Protein AF-A0A2X1PXY4-F1 (afdb_monomer)

Solvent-accessible surface area (backbone atoms only — not comparable to full-atom values): 7824 Å² total; per-residue (Å²): 133,87,82,81,76,84,74,78,56,68,72,79,77,47,83,81,53,81,87,72,57,76,76,66,70,87,67,63,60,89,91,62,81,76,50,72,68,56,50,55,50,49,52,50,50,52,51,51,55,72,66,54,78,75,77,62,93,72,66,87,52,88,66,80,69,77,68,74,72,70,69,66,77,68,82,66,59,74,70,80,75,63,71,74,81,74,79,92,66,82,73,78,84,81,62,67,67,92,86,63,84,81,82,81,83,81,81,129

pLDDT: mean 70.05, std 10.89, range [50.41, 93.44]

Radius of gyration: 34.99 Å; Cα contacts (8 Å, |Δi|>4): 6; chains: 1; bounding box: 61×59×90 Å

Mean predicted aligned error: 21.81 Å

Structure (mmCIF, N/CA/C/O backbone):
data_AF-A0A2X1PXY4-F1
#
_entry.id   AF-A0A2X1PXY4-F1
#
loop_
_atom_site.group_PDB
_atom_site.id
_atom_site.type_symbol
_atom_site.label_atom_id
_atom_site.label_alt_id
_atom_site.label_comp_id
_atom_site.label_asym_id
_atom_site.label_entity_id
_atom_site.label_seq_id
_atom_site.pdbx_PDB_ins_code
_atom_site.Cartn_x
_atom_site.Cartn_y
_atom_site.Cartn_z
_atom_site.occupancy
_atom_site.B_iso_or_equiv
_atom_site.auth_seq_id
_atom_site.auth_comp_id
_atom_site.auth_asym_id
_atom_site.auth_atom_id
_atom_site.pdbx_PDB_model_num
ATOM 1 N N . MET A 1 1 ? -12.272 -46.393 -13.949 1.00 61.81 1 MET A N 1
ATOM 2 C CA . MET A 1 1 ? -11.983 -45.035 -13.428 1.00 61.81 1 MET A CA 1
ATOM 3 C C . MET A 1 1 ? -10.692 -44.524 -14.059 1.00 61.81 1 MET A C 1
ATOM 5 O O . MET A 1 1 ? -9.686 -45.219 -13.988 1.00 61.81 1 MET A O 1
ATOM 9 N N . ALA A 1 2 ? -10.713 -43.380 -14.748 1.00 71.12 2 ALA A N 1
ATOM 10 C CA . ALA A 1 2 ? -9.558 -42.898 -15.512 1.00 71.12 2 ALA A CA 1
ATOM 11 C C . ALA A 1 2 ? -8.421 -42.404 -14.595 1.00 71.12 2 ALA A C 1
ATOM 13 O O . ALA A 1 2 ? -8.622 -41.556 -13.725 1.00 71.12 2 ALA A O 1
ATOM 14 N N . ARG A 1 3 ? -7.208 -42.928 -14.806 1.00 75.25 3 ARG A N 1
ATOM 15 C CA . ARG A 1 3 ? -5.992 -42.551 -14.072 1.00 75.25 3 ARG A CA 1
ATOM 16 C C . ARG A 1 3 ? -5.574 -41.133 -14.485 1.00 75.25 3 ARG A C 1
ATOM 18 O O . ARG A 1 3 ? -5.078 -40.937 -15.594 1.00 75.25 3 ARG A O 1
ATOM 25 N N . LYS A 1 4 ? -5.762 -40.137 -13.609 1.00 74.25 4 LYS A N 1
ATOM 26 C CA . LYS A 1 4 ? -5.256 -38.770 -13.835 1.00 74.25 4 LYS A CA 1
ATOM 27 C C . LYS A 1 4 ? -3.732 -38.817 -13.999 1.00 74.25 4 LYS A C 1
ATOM 29 O O . LYS A 1 4 ? -3.017 -39.220 -13.082 1.00 74.25 4 LYS A O 1
ATOM 34 N N . LYS A 1 5 ? -3.227 -38.422 -15.172 1.00 76.56 5 LYS A N 1
ATOM 35 C CA . LYS A 1 5 ? -1.784 -38.323 -15.429 1.00 76.56 5 LYS A CA 1
ATOM 36 C C . LYS A 1 5 ? -1.215 -37.158 -14.616 1.00 76.56 5 LYS A C 1
ATOM 38 O O . LYS A 1 5 ? -1.733 -36.046 -14.680 1.00 76.56 5 LYS A O 1
ATOM 43 N N . LYS A 1 6 ? -0.152 -37.409 -13.848 1.00 76.31 6 LYS A N 1
ATOM 44 C CA . LYS A 1 6 ? 0.572 -36.367 -13.111 1.00 76.31 6 LYS A CA 1
ATOM 45 C C . LYS A 1 6 ? 1.319 -35.508 -14.131 1.00 76.31 6 LYS A C 1
ATOM 47 O O . LYS A 1 6 ? 2.294 -35.963 -14.721 1.00 76.31 6 LYS A O 1
ATOM 52 N N . THR A 1 7 ? 0.830 -34.303 -14.394 1.00 79.12 7 THR A N 1
ATOM 53 C CA . THR A 1 7 ? 1.504 -33.368 -15.299 1.00 79.12 7 THR A CA 1
ATOM 54 C C . THR A 1 7 ? 2.771 -32.850 -14.623 1.00 79.12 7 THR A C 1
ATOM 56 O O . THR A 1 7 ? 2.734 -32.465 -13.450 1.00 79.12 7 THR A O 1
ATOM 59 N N . ARG A 1 8 ? 3.902 -32.869 -15.339 1.00 78.19 8 ARG A N 1
ATOM 60 C CA . ARG A 1 8 ? 5.166 -32.298 -14.843 1.00 78.19 8 ARG A CA 1
ATOM 61 C C . ARG A 1 8 ? 4.968 -30.802 -14.601 1.00 78.19 8 ARG A C 1
ATOM 63 O O . ARG A 1 8 ? 4.234 -30.156 -15.353 1.00 78.19 8 ARG A O 1
ATOM 70 N N . ARG A 1 9 ? 5.570 -30.254 -13.542 1.00 76.31 9 ARG A N 1
ATOM 71 C CA . ARG A 1 9 ? 5.456 -28.814 -13.282 1.00 76.31 9 ARG A CA 1
ATOM 72 C C . ARG A 1 9 ? 6.215 -28.060 -14.369 1.00 76.31 9 ARG A C 1
ATOM 74 O O . ARG A 1 9 ? 7.236 -28.535 -14.853 1.00 76.31 9 ARG A O 1
ATOM 81 N N . ILE A 1 10 ? 5.746 -26.866 -14.721 1.00 71.44 10 ILE A N 1
ATOM 82 C CA . ILE A 1 10 ? 6.389 -26.013 -15.739 1.00 71.44 10 ILE A CA 1
ATOM 83 C C . ILE A 1 10 ? 7.856 -25.718 -15.371 1.00 71.44 10 ILE A C 1
ATOM 85 O O . ILE A 1 10 ? 8.716 -25.667 -16.245 1.00 71.44 10 ILE A O 1
ATOM 89 N N . THR A 1 11 ? 8.158 -25.638 -14.070 1.00 72.00 11 THR A N 1
ATOM 90 C CA . THR A 1 11 ? 9.519 -25.502 -13.523 1.00 72.00 11 THR A CA 1
ATOM 91 C C . THR A 1 11 ? 10.454 -26.656 -13.875 1.00 72.00 11 THR A C 1
ATOM 93 O O . THR A 1 11 ? 11.663 -26.462 -13.910 1.00 72.00 11 THR A O 1
ATOM 96 N N . ASP A 1 12 ? 9.907 -27.849 -14.113 1.00 73.75 12 ASP A N 1
ATOM 97 C CA . ASP A 1 12 ? 10.678 -29.051 -14.445 1.00 73.75 12 ASP A CA 1
ATOM 98 C C . ASP A 1 12 ? 10.947 -29.142 -15.955 1.00 73.75 12 ASP A C 1
ATOM 100 O O . ASP A 1 12 ? 11.805 -29.909 -16.384 1.00 73.75 12 ASP A O 1
ATOM 104 N N . ILE A 1 13 ? 10.181 -28.398 -16.761 1.00 77.94 13 ILE A N 1
ATOM 105 C CA . ILE A 1 13 ? 10.265 -28.386 -18.228 1.00 77.94 13 ILE A CA 1
ATOM 106 C C . ILE A 1 13 ? 11.169 -27.244 -18.696 1.00 77.94 13 ILE A C 1
ATOM 108 O O . ILE A 1 13 ? 11.914 -27.409 -19.659 1.00 77.94 13 ILE A O 1
ATOM 112 N N . MET A 1 14 ? 11.128 -26.094 -18.018 1.00 77.62 14 MET A N 1
ATOM 113 C CA . MET A 1 14 ? 11.927 -24.926 -18.381 1.00 77.62 14 MET A CA 1
ATOM 114 C C . MET A 1 14 ? 12.718 -24.402 -17.175 1.00 77.62 14 MET A C 1
ATOM 116 O O . MET A 1 14 ? 12.114 -24.007 -16.173 1.00 77.62 14 MET A O 1
ATOM 120 N N . PRO A 1 15 ? 14.062 -24.340 -17.256 1.00 79.06 15 PRO A N 1
ATOM 121 C CA . PRO A 1 15 ? 14.864 -23.723 -16.213 1.00 79.06 15 PRO A CA 1
ATOM 122 C C . PRO A 1 15 ? 14.659 -22.204 -16.220 1.00 79.06 15 PRO A C 1
ATOM 124 O O . PRO A 1 15 ? 14.804 -21.534 -17.242 1.00 79.06 15 PRO A O 1
ATOM 127 N N . ILE A 1 16 ? 14.342 -21.639 -15.055 1.00 75.62 16 ILE A N 1
ATOM 128 C CA . ILE A 1 16 ? 14.187 -20.189 -14.895 1.00 75.62 16 ILE A CA 1
ATOM 129 C C . ILE A 1 16 ? 15.571 -19.534 -14.995 1.00 75.62 16 ILE A C 1
ATOM 131 O O . ILE A 1 16 ? 16.496 -19.898 -14.258 1.00 75.62 16 ILE A O 1
ATOM 135 N N . ARG A 1 17 ? 15.720 -18.541 -15.883 1.00 69.00 17 ARG A N 1
ATOM 136 C CA . ARG A 1 17 ? 16.956 -17.750 -15.980 1.00 69.00 17 ARG A CA 1
ATOM 137 C C . ARG A 1 17 ? 17.201 -17.016 -14.667 1.00 69.00 17 ARG A C 1
ATOM 139 O O . ARG A 1 17 ? 16.272 -16.528 -14.030 1.00 69.00 17 ARG A O 1
ATOM 146 N N . LYS A 1 18 ? 18.468 -16.874 -14.275 1.00 68.31 18 LYS A N 1
ATOM 147 C CA . LYS A 1 18 ? 18.842 -16.232 -13.002 1.00 68.31 18 LYS A CA 1
ATOM 148 C C . LYS A 1 18 ? 18.292 -14.802 -12.858 1.00 68.31 18 LYS A C 1
ATOM 150 O O . LYS A 1 18 ? 17.953 -14.422 -11.745 1.00 68.31 18 LYS A O 1
ATOM 155 N N . ALA A 1 19 ? 18.144 -14.066 -13.964 1.00 69.44 19 ALA A N 1
ATOM 156 C CA . ALA A 1 19 ? 17.555 -12.723 -13.997 1.00 69.44 19 ALA A CA 1
ATOM 157 C C . ALA A 1 19 ? 16.028 -12.699 -13.771 1.00 69.44 19 ALA A C 1
ATOM 159 O O . ALA A 1 19 ? 15.503 -11.729 -13.235 1.00 69.44 19 ALA A O 1
ATOM 160 N N . ASP A 1 20 ? 15.322 -13.778 -14.123 1.00 67.75 20 ASP A N 1
ATOM 161 C CA . ASP A 1 20 ? 13.863 -13.897 -13.988 1.00 67.75 20 ASP A CA 1
ATOM 162 C C . ASP A 1 20 ? 13.448 -14.432 -12.604 1.00 67.75 20 ASP A C 1
ATOM 164 O O . ASP A 1 20 ? 12.259 -14.553 -12.292 1.00 67.75 20 ASP A O 1
ATOM 168 N N . LYS A 1 21 ? 14.424 -14.747 -11.739 1.00 72.44 21 LYS A N 1
ATOM 169 C CA . LYS A 1 21 ? 14.171 -15.173 -10.365 1.00 72.44 21 LYS A CA 1
ATOM 170 C C . LYS A 1 21 ? 13.615 -13.989 -9.577 1.00 72.44 21 LYS A C 1
ATOM 172 O O . LYS A 1 21 ? 14.359 -13.115 -9.137 1.00 72.44 21 LYS A O 1
ATOM 177 N N . LYS A 1 22 ? 12.296 -13.974 -9.380 1.00 66.56 22 LYS A N 1
ATOM 178 C CA . LYS A 1 22 ? 11.642 -13.057 -8.443 1.00 66.56 22 LYS A CA 1
ATOM 179 C C . LYS A 1 22 ? 12.293 -13.261 -7.074 1.00 66.56 22 LYS A C 1
ATOM 181 O O . LYS A 1 22 ? 12.301 -14.366 -6.536 1.00 66.56 22 LYS A O 1
ATOM 186 N N . ILE A 1 23 ? 12.921 -12.212 -6.556 1.00 62.62 23 ILE A N 1
ATOM 187 C CA . ILE A 1 23 ? 13.388 -12.191 -5.175 1.00 62.62 23 ILE A CA 1
ATOM 188 C C . ILE A 1 23 ? 12.112 -12.131 -4.340 1.00 62.62 23 ILE A C 1
ATOM 190 O O . ILE A 1 23 ? 11.379 -11.150 -4.422 1.00 62.62 23 ILE A O 1
ATOM 194 N N . ASP A 1 24 ? 11.808 -13.192 -3.598 1.00 60.22 24 ASP A N 1
ATOM 195 C CA . ASP A 1 24 ? 10.666 -13.213 -2.685 1.00 60.22 24 ASP A CA 1
ATOM 196 C C . ASP A 1 24 ? 10.949 -12.256 -1.516 1.00 60.22 24 ASP A C 1
ATOM 198 O O . ASP A 1 24 ? 11.474 -12.646 -0.472 1.00 60.22 24 ASP A O 1
ATOM 202 N N . ILE A 1 25 ? 10.610 -10.974 -1.698 1.00 58.56 25 ILE A N 1
ATOM 203 C CA . ILE A 1 25 ? 10.738 -9.900 -0.690 1.00 58.56 25 ILE A CA 1
ATOM 204 C C . ILE A 1 25 ? 9.931 -10.247 0.579 1.00 58.56 25 ILE A C 1
ATOM 206 O O . ILE A 1 25 ? 10.216 -9.771 1.676 1.00 58.56 25 ILE A O 1
ATOM 210 N N . THR A 1 26 ? 8.955 -11.150 0.458 1.00 55.03 26 THR A N 1
ATOM 211 C CA . THR A 1 26 ? 8.148 -11.687 1.563 1.00 55.03 26 THR A CA 1
ATOM 212 C C . THR A 1 26 ? 8.949 -12.545 2.545 1.00 55.03 26 THR A C 1
ATOM 214 O O . THR A 1 26 ? 8.486 -12.772 3.660 1.00 55.03 26 THR A O 1
ATOM 217 N N . LYS A 1 27 ? 10.167 -12.975 2.187 1.00 56.50 27 LYS A N 1
ATOM 218 C CA . LYS A 1 27 ? 11.104 -13.659 3.088 1.00 56.50 27 LYS A CA 1
ATOM 219 C C . LYS A 1 27 ? 12.213 -12.724 3.579 1.00 56.50 27 LYS A C 1
ATOM 221 O O . LYS A 1 27 ? 13.347 -13.155 3.798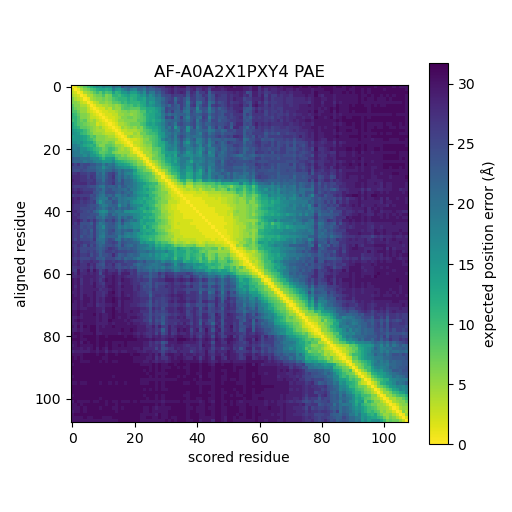 1.00 56.50 27 LYS A O 1
ATOM 226 N N . ALA A 1 28 ? 11.898 -11.441 3.774 1.00 57.44 28 ALA A N 1
ATOM 227 C CA . ALA A 1 28 ? 12.715 -10.564 4.601 1.00 57.44 28 ALA A CA 1
ATOM 228 C C . ALA A 1 28 ? 12.843 -11.210 5.991 1.00 57.44 28 ALA A C 1
ATOM 230 O O . ALA A 1 28 ? 11.862 -11.385 6.712 1.00 57.44 28 ALA A O 1
ATOM 231 N N . ARG A 1 29 ? 14.056 -11.653 6.335 1.00 59.78 29 ARG A N 1
ATOM 232 C CA . ARG A 1 29 ? 14.346 -12.301 7.620 1.00 59.78 29 ARG A CA 1
ATOM 233 C C . ARG A 1 29 ? 13.969 -11.321 8.731 1.00 59.78 29 ARG A C 1
ATOM 235 O O . ARG A 1 29 ? 14.566 -10.246 8.811 1.00 59.78 29 ARG A O 1
ATOM 242 N N . SER A 1 30 ? 12.987 -11.677 9.558 1.00 61.38 30 SER A N 1
ATOM 243 C CA . SER A 1 30 ? 12.572 -10.854 10.695 1.00 61.38 30 SER A CA 1
ATOM 244 C C . SER A 1 30 ? 13.801 -10.501 11.536 1.00 61.38 30 SER A C 1
ATOM 246 O O . SER A 1 30 ? 14.514 -11.398 11.982 1.00 61.38 30 SER A O 1
ATOM 248 N N . GLY A 1 31 ? 14.079 -9.204 11.696 1.00 66.19 31 GLY A N 1
ATOM 249 C CA . GLY A 1 31 ? 15.212 -8.697 12.481 1.00 66.19 31 GLY A CA 1
ATOM 250 C C . GLY A 1 31 ? 16.375 -8.090 11.684 1.00 66.19 31 GLY A C 1
ATOM 251 O O . GLY A 1 31 ? 17.288 -7.544 12.296 1.00 66.19 31 GLY A O 1
ATOM 252 N N . LYS A 1 32 ? 16.364 -8.116 10.342 1.00 76.75 32 LYS A N 1
ATOM 253 C CA . LYS A 1 32 ? 17.349 -7.372 9.529 1.00 76.75 32 LYS A CA 1
ATOM 254 C C . LYS A 1 32 ? 16.789 -6.032 9.054 1.00 76.75 32 LYS A C 1
ATOM 256 O O . LYS A 1 32 ? 15.658 -5.966 8.578 1.00 76.75 32 LYS A O 1
ATOM 261 N N . LYS A 1 33 ? 17.601 -4.971 9.162 1.00 80.06 33 LYS A N 1
ATOM 262 C CA . LYS A 1 33 ? 17.303 -3.677 8.530 1.00 80.06 33 LYS A CA 1
ATOM 263 C C . LYS A 1 33 ? 17.194 -3.890 7.019 1.00 80.06 33 LYS A C 1
ATOM 265 O O . LYS A 1 33 ? 18.026 -4.591 6.443 1.00 80.06 33 LYS A O 1
ATOM 270 N N . LEU A 1 34 ? 16.171 -3.295 6.409 1.00 79.31 34 LEU A N 1
ATOM 271 C CA . LEU A 1 34 ? 15.994 -3.320 4.959 1.00 79.31 34 LEU A CA 1
ATOM 272 C C . LEU A 1 34 ? 17.205 -2.676 4.283 1.00 79.31 34 LEU A C 1
ATOM 274 O O . LEU A 1 34 ? 17.761 -1.688 4.772 1.00 79.31 34 LEU A O 1
ATOM 278 N N . THR A 1 35 ? 17.608 -3.237 3.153 1.00 87.81 35 THR A N 1
ATOM 279 C CA . THR A 1 35 ? 18.648 -2.638 2.315 1.00 87.81 35 THR A CA 1
ATOM 280 C C . THR A 1 35 ? 18.130 -1.345 1.676 1.00 87.81 35 THR A C 1
ATOM 282 O O . THR A 1 35 ? 16.923 -1.164 1.500 1.00 87.81 35 THR A O 1
ATOM 285 N N . ARG A 1 36 ? 19.032 -0.434 1.279 1.00 89.88 36 ARG A N 1
ATOM 286 C CA . ARG A 1 36 ? 18.659 0.821 0.592 1.00 89.88 36 ARG A CA 1
ATOM 287 C C . ARG A 1 36 ? 17.774 0.569 -0.636 1.00 89.88 36 ARG A C 1
ATOM 289 O O . ARG A 1 36 ? 16.805 1.284 -0.852 1.00 89.88 36 ARG A O 1
ATOM 296 N N . TYR A 1 37 ? 18.071 -0.490 -1.388 1.00 89.94 37 TYR A N 1
ATOM 297 C CA . TYR A 1 37 ? 17.297 -0.883 -2.564 1.00 89.94 37 TYR A CA 1
ATOM 298 C C . TYR A 1 37 ? 15.855 -1.291 -2.220 1.00 89.94 37 TYR A C 1
ATOM 300 O O . TYR A 1 37 ? 14.916 -0.889 -2.904 1.00 89.94 37 TYR A O 1
ATOM 308 N N . GLU A 1 38 ? 15.658 -2.043 -1.135 1.00 86.62 38 GLU A N 1
ATOM 309 C CA . GLU A 1 38 ? 14.324 -2.435 -0.663 1.00 86.62 38 GLU A CA 1
ATOM 310 C C . GLU A 1 38 ? 13.522 -1.229 -0.153 1.00 86.62 38 GLU A C 1
ATOM 312 O O . GLU A 1 38 ? 12.315 -1.148 -0.390 1.00 86.62 38 GLU A O 1
ATOM 317 N N . LEU A 1 39 ? 14.184 -0.265 0.498 1.00 89.69 39 LEU A N 1
ATOM 318 C CA . LEU A 1 39 ? 13.557 0.993 0.917 1.00 89.69 39 LEU A CA 1
ATOM 319 C C . LEU A 1 39 ? 13.088 1.814 -0.288 1.00 89.69 39 LEU A C 1
ATOM 321 O O . LEU A 1 39 ? 11.945 2.275 -0.311 1.00 89.69 39 LEU A O 1
ATOM 3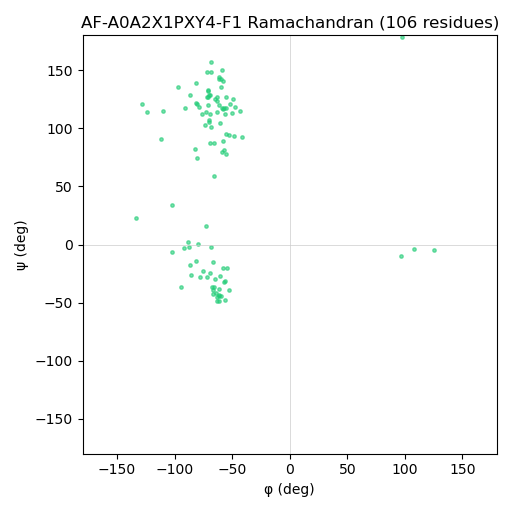25 N N . ASP A 1 40 ? 13.930 1.939 -1.313 1.00 92.94 40 ASP A N 1
ATOM 326 C CA . ASP A 1 40 ? 13.595 2.666 -2.538 1.00 92.94 40 ASP A CA 1
ATOM 327 C C . ASP A 1 40 ? 12.469 1.976 -3.324 1.00 92.94 40 ASP A C 1
ATOM 329 O O . ASP A 1 40 ? 11.610 2.644 -3.910 1.00 92.94 40 ASP A O 1
ATOM 333 N N . ALA A 1 41 ? 12.441 0.641 -3.345 1.00 91.94 41 ALA A N 1
ATOM 334 C CA . ALA A 1 41 ? 11.350 -0.126 -3.942 1.00 91.94 41 ALA A CA 1
ATOM 335 C C . ALA A 1 41 ? 10.028 0.128 -3.199 1.00 91.94 41 ALA A C 1
ATOM 337 O O . ALA A 1 41 ? 9.033 0.504 -3.826 1.00 91.94 41 ALA A O 1
ATOM 338 N N . LYS A 1 42 ? 10.041 0.041 -1.864 1.00 89.25 42 LYS A N 1
ATOM 339 C CA . LYS A 1 42 ? 8.868 0.302 -1.021 1.00 89.25 42 LYS A CA 1
ATOM 340 C C . LYS A 1 42 ? 8.338 1.728 -1.193 1.00 89.25 42 LYS A C 1
ATOM 342 O O . LYS A 1 42 ? 7.142 1.919 -1.390 1.00 89.25 42 LYS A O 1
ATOM 347 N N . ALA A 1 43 ? 9.222 2.725 -1.221 1.00 92.06 43 ALA A N 1
ATOM 348 C CA . ALA A 1 43 ? 8.838 4.119 -1.435 1.00 9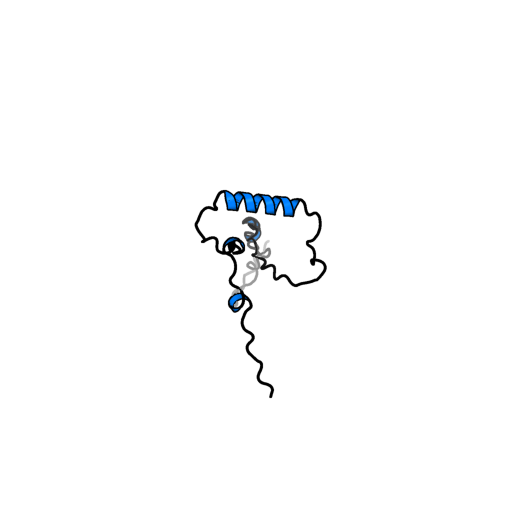2.06 43 ALA A CA 1
ATOM 349 C C . ALA A 1 43 ? 8.159 4.339 -2.801 1.00 92.06 43 ALA A C 1
ATOM 351 O O . ALA A 1 43 ? 7.192 5.102 -2.905 1.00 92.06 43 ALA A O 1
ATOM 352 N N . ARG A 1 44 ? 8.625 3.660 -3.861 1.00 93.44 44 ARG A N 1
ATOM 353 C CA . ARG A 1 44 ? 7.973 3.705 -5.181 1.00 93.44 44 ARG A CA 1
ATOM 354 C C . ARG A 1 44 ? 6.599 3.047 -5.162 1.00 93.44 44 ARG A C 1
ATOM 356 O O . ARG A 1 44 ? 5.664 3.611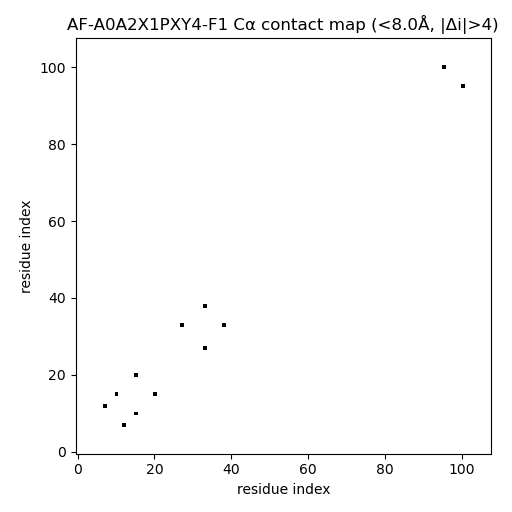 -5.733 1.00 93.44 44 ARG A O 1
ATOM 363 N N . GLU A 1 45 ? 6.461 1.899 -4.507 1.00 87.62 45 GLU A N 1
ATOM 364 C CA . GLU A 1 45 ? 5.172 1.221 -4.349 1.00 87.62 45 GLU A CA 1
ATOM 365 C C . GLU A 1 45 ? 4.165 2.082 -3.582 1.00 87.62 45 GLU A C 1
ATOM 367 O O . GLU A 1 45 ? 3.030 2.239 -4.033 1.00 87.62 45 GLU A O 1
ATOM 372 N N . ASP A 1 46 ? 4.577 2.714 -2.484 1.00 86.69 46 ASP A N 1
ATOM 373 C CA . ASP A 1 46 ? 3.718 3.593 -1.685 1.00 86.69 46 ASP A CA 1
ATOM 374 C C . ASP A 1 46 ? 3.330 4.858 -2.459 1.00 86.69 46 ASP A C 1
ATOM 376 O O . ASP A 1 46 ? 2.168 5.277 -2.447 1.00 86.69 46 ASP A O 1
ATOM 380 N N . LYS A 1 47 ? 4.262 5.434 -3.231 1.00 91.69 47 LYS A N 1
ATOM 381 C CA . LYS A 1 47 ? 3.954 6.537 -4.152 1.00 91.69 47 LYS A CA 1
ATOM 382 C C . LYS A 1 47 ? 2.939 6.097 -5.204 1.00 91.69 47 LYS A C 1
ATOM 384 O O . LYS A 1 47 ? 1.997 6.844 -5.460 1.00 91.69 47 LYS A O 1
ATOM 389 N N . LYS A 1 48 ? 3.087 4.903 -5.783 1.00 88.69 48 LYS A N 1
ATOM 390 C CA . LYS A 1 48 ? 2.136 4.342 -6.751 1.00 88.69 48 LYS A CA 1
ATOM 391 C C . LYS A 1 48 ? 0.753 4.162 -6.117 1.00 88.69 48 LYS A C 1
ATOM 393 O O . LYS A 1 48 ? -0.218 4.672 -6.667 1.00 88.69 48 LYS A O 1
ATOM 398 N N . LYS A 1 49 ? 0.666 3.557 -4.928 1.00 82.25 49 LYS A N 1
ATOM 399 C CA . LYS A 1 49 ? -0.588 3.399 -4.167 1.00 82.25 49 LYS A CA 1
ATOM 400 C C . LYS A 1 49 ? -1.267 4.739 -3.895 1.00 82.25 49 LYS A C 1
ATOM 402 O O . LYS A 1 49 ? -2.441 4.886 -4.191 1.00 82.25 49 LYS A O 1
ATOM 407 N N . ARG A 1 50 ? -0.523 5.746 -3.425 1.00 86.19 50 ARG A N 1
ATOM 408 C CA . ARG A 1 50 ? -1.058 7.093 -3.153 1.00 86.19 50 ARG A CA 1
ATOM 409 C C . ARG A 1 50 ? -1.546 7.815 -4.413 1.00 86.19 50 ARG A C 1
ATOM 411 O O . ARG A 1 50 ? -2.410 8.684 -4.329 1.00 86.19 50 ARG A O 1
ATOM 418 N N . LYS A 1 51 ? -0.955 7.521 -5.575 1.00 86.75 51 LYS A N 1
ATOM 419 C CA . LYS A 1 51 ? -1.374 8.093 -6.865 1.00 86.75 51 LYS A CA 1
ATOM 420 C C . LYS A 1 51 ? -2.621 7.420 -7.426 1.00 86.75 51 LYS A C 1
ATOM 422 O O . LYS A 1 51 ? -3.374 8.083 -8.134 1.00 86.75 51 LYS A O 1
ATOM 427 N N . HIS A 1 52 ? -2.862 6.157 -7.096 1.00 82.12 52 HIS A N 1
ATOM 428 C CA . HIS A 1 52 ? -4.123 5.508 -7.414 1.00 82.12 52 HIS A CA 1
ATOM 429 C C . HIS A 1 52 ? -5.219 6.048 -6.487 1.00 82.12 52 HIS A C 1
ATOM 431 O O . HIS A 1 52 ? -5.293 5.709 -5.310 1.00 82.12 52 HIS A O 1
ATOM 437 N N . LYS A 1 53 ? -6.057 6.936 -7.030 1.00 75.94 53 LYS A N 1
ATOM 438 C CA . LYS A 1 53 ? -7.320 7.329 -6.402 1.00 75.94 53 LYS A CA 1
ATOM 439 C C . LYS A 1 53 ? -8.372 6.268 -6.731 1.00 75.94 53 LYS A C 1
ATOM 441 O O . LYS A 1 53 ? -8.447 5.824 -7.874 1.00 75.94 53 LYS A O 1
ATOM 446 N N . GLY A 1 54 ? -9.193 5.909 -5.751 1.00 79.31 54 GLY A N 1
ATOM 447 C CA . GLY A 1 54 ? -10.259 4.920 -5.914 1.00 79.31 54 GLY A CA 1
ATOM 448 C C . GLY A 1 54 ? -9.875 3.518 -5.448 1.00 79.31 54 GLY A C 1
ATOM 449 O O . GLY A 1 54 ? -8.772 3.274 -4.960 1.00 79.31 54 GLY A O 1
ATOM 450 N N . LEU A 1 55 ? -10.837 2.604 -5.554 1.00 74.81 55 LEU A N 1
ATOM 451 C CA . LEU A 1 55 ? -10.660 1.215 -5.149 1.00 74.81 55 LEU A CA 1
ATOM 452 C C . LEU A 1 55 ? -9.732 0.480 -6.128 1.00 74.81 55 LEU A C 1
ATOM 454 O O . LEU A 1 55 ? -9.714 0.778 -7.3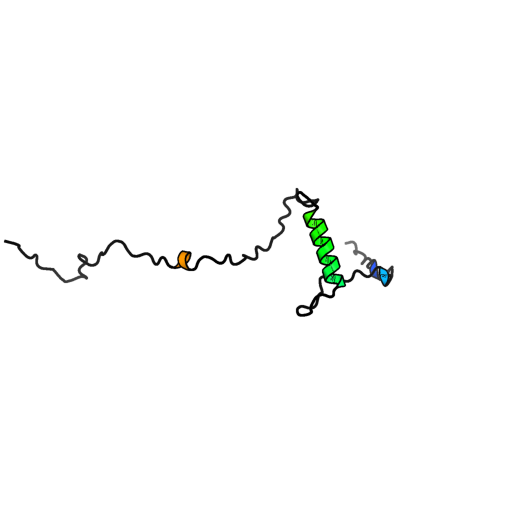23 1.00 74.81 55 LEU A O 1
ATOM 458 N N . ALA A 1 56 ? -8.971 -0.497 -5.629 1.00 75.75 56 ALA A N 1
ATOM 459 C CA . ALA A 1 56 ? -8.147 -1.345 -6.485 1.00 75.75 56 ALA A CA 1
ATOM 460 C C . ALA A 1 56 ? -9.013 -2.081 -7.523 1.00 75.75 56 ALA A C 1
ATOM 462 O O . ALA A 1 56 ? -10.180 -2.400 -7.269 1.00 75.75 56 ALA A O 1
ATOM 463 N N . SER A 1 57 ? -8.437 -2.369 -8.693 1.00 71.06 57 SER A N 1
ATOM 464 C CA . SER A 1 57 ? -9.114 -3.183 -9.707 1.00 71.06 57 SER A CA 1
ATOM 465 C C . SER A 1 57 ? -9.528 -4.527 -9.092 1.00 71.06 57 SER A C 1
ATOM 467 O O . SER A 1 57 ? -8.704 -5.186 -8.463 1.00 71.06 57 SER A O 1
ATOM 469 N N . GLY A 1 58 ? -10.808 -4.895 -9.213 1.00 74.38 58 GLY A N 1
ATOM 470 C CA . GLY A 1 58 ? -11.387 -6.092 -8.582 1.00 74.38 58 GLY A CA 1
ATOM 471 C C . GLY A 1 58 ? -12.106 -5.869 -7.241 1.00 74.38 58 GLY A C 1
ATOM 472 O O . GLY A 1 58 ? -12.853 -6.743 -6.815 1.00 74.38 58 GLY A O 1
ATOM 473 N N . SER A 1 5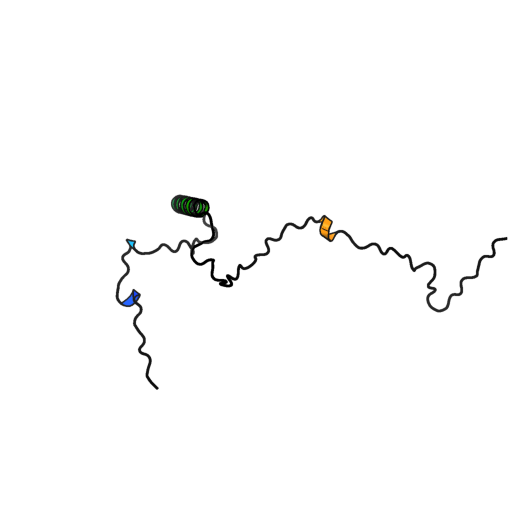9 ? -12.012 -4.687 -6.619 1.00 65.06 59 SER A N 1
ATOM 474 C CA . SER A 1 59 ? -12.676 -4.369 -5.334 1.00 65.06 59 SER A CA 1
ATOM 475 C C . SER A 1 59 ? -14.214 -4.277 -5.393 1.00 65.06 59 SER A C 1
ATOM 477 O O . SER A 1 59 ? -14.850 -3.997 -4.379 1.00 65.06 59 SER A O 1
ATOM 479 N N . ARG A 1 60 ? -14.824 -4.447 -6.573 1.00 71.88 60 ARG A N 1
ATOM 480 C CA . ARG A 1 60 ? -16.289 -4.465 -6.748 1.00 71.88 60 ARG A CA 1
ATOM 481 C C . ARG A 1 60 ? -16.900 -5.825 -6.411 1.00 71.88 60 ARG A C 1
ATOM 483 O O . ARG A 1 60 ? -18.114 -5.924 -6.285 1.00 71.88 60 ARG A O 1
ATOM 490 N N . HIS A 1 61 ? -16.071 -6.859 -6.294 1.00 66.50 61 HIS A N 1
ATOM 491 C CA . HIS A 1 61 ? -16.503 -8.145 -5.781 1.00 66.50 61 HIS A CA 1
ATOM 492 C C . HIS A 1 61 ? -16.390 -8.102 -4.262 1.00 66.50 61 HIS A C 1
ATOM 494 O O . HIS A 1 61 ? -15.327 -7.769 -3.738 1.00 66.50 61 HIS A O 1
ATOM 500 N N . SER A 1 62 ? -17.464 -8.467 -3.560 1.00 59.38 62 SER A N 1
ATOM 501 C CA . SER A 1 62 ? -17.433 -8.837 -2.143 1.00 59.38 62 SER A CA 1
ATOM 502 C C . SER A 1 62 ? -16.637 -10.134 -1.978 1.00 59.38 62 SER A C 1
ATOM 504 O O . SER A 1 62 ? -17.156 -11.153 -1.533 1.00 59.38 62 SER A O 1
ATOM 506 N N . ALA A 1 63 ? -15.372 -10.137 -2.395 1.00 57.59 63 ALA A N 1
ATOM 507 C CA . ALA A 1 63 ? -14.430 -11.072 -1.840 1.00 57.59 63 ALA A CA 1
ATOM 508 C C . ALA A 1 63 ? -14.355 -10.682 -0.369 1.00 57.59 63 ALA A C 1
ATOM 510 O O . ALA A 1 63 ? -13.970 -9.558 -0.034 1.00 57.59 63 ALA A O 1
ATOM 511 N N . VAL A 1 64 ? -14.814 -11.586 0.491 1.00 59.97 64 VAL A N 1
ATOM 512 C CA . VAL A 1 64 ? -14.461 -11.603 1.903 1.00 59.97 64 VAL A CA 1
ATOM 513 C C . VAL A 1 64 ? -12.943 -11.726 1.927 1.00 59.97 64 VAL A C 1
ATOM 515 O O . VAL A 1 64 ? -12.379 -12.807 2.049 1.00 59.97 64 VAL A O 1
ATOM 518 N N . GLU A 1 65 ? -12.249 -10.609 1.721 1.00 59.22 65 GLU A N 1
ATOM 519 C CA . GLU A 1 65 ? -10.949 -10.463 2.316 1.00 59.22 65 GLU A CA 1
ATOM 520 C C . GLU A 1 65 ? -11.262 -10.553 3.796 1.00 59.22 65 GLU A C 1
ATOM 522 O O . GLU A 1 65 ? -11.835 -9.629 4.383 1.00 59.22 65 GLU A O 1
ATOM 527 N N . GLU A 1 66 ? -10.943 -11.703 4.383 1.00 58.50 66 GLU A N 1
ATOM 528 C CA . GLU A 1 66 ? -10.589 -11.780 5.783 1.00 58.50 66 GLU A CA 1
ATOM 529 C C . GLU A 1 66 ? -9.430 -10.798 5.962 1.00 58.50 66 GLU A C 1
ATOM 531 O O . GLU A 1 66 ? -8.252 -11.147 6.042 1.00 58.50 66 GLU A O 1
ATOM 536 N N . LYS A 1 67 ? -9.772 -9.507 6.020 1.00 57.47 67 LYS A N 1
ATOM 537 C CA . LYS A 1 67 ? -9.061 -8.567 6.842 1.00 57.47 67 LYS A CA 1
ATOM 538 C C . LYS A 1 67 ? -9.164 -9.235 8.187 1.00 57.47 67 LYS A C 1
ATOM 540 O O . LYS A 1 67 ? -10.181 -9.132 8.870 1.00 57.47 67 LYS A O 1
ATOM 545 N N . ALA A 1 68 ? -8.125 -9.989 8.525 1.00 59.41 68 ALA A N 1
ATOM 546 C CA . ALA A 1 68 ? -7.723 -10.152 9.889 1.00 59.41 68 ALA A CA 1
ATOM 547 C C . ALA A 1 68 ? -7.700 -8.719 10.405 1.00 59.41 68 ALA A C 1
ATOM 549 O O . ALA A 1 68 ? -6.738 -7.973 10.202 1.00 59.41 68 ALA A O 1
ATOM 550 N N . ASN A 1 69 ? -8.831 -8.312 10.981 1.00 55.03 69 ASN A N 1
ATOM 551 C CA . ASN A 1 69 ? -8.920 -7.261 11.947 1.00 55.03 69 ASN A CA 1
ATOM 552 C C . ASN A 1 69 ? -7.974 -7.765 13.028 1.00 55.03 69 ASN A C 1
ATOM 554 O O . ASN A 1 69 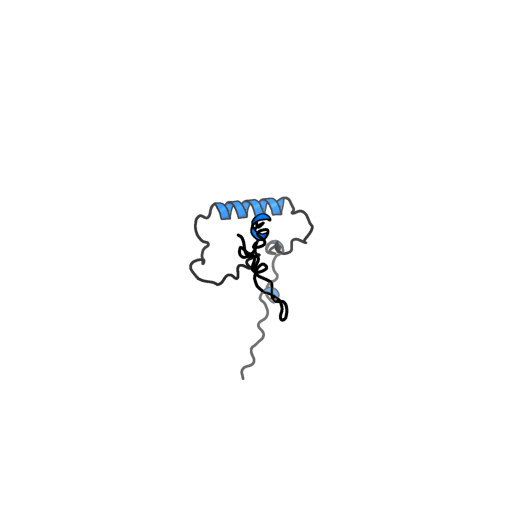? -8.377 -8.368 14.018 1.00 55.03 69 ASN A O 1
ATOM 558 N N . LYS A 1 70 ? -6.671 -7.540 12.823 1.00 58.25 70 LYS A N 1
ATOM 559 C CA . LYS A 1 70 ? -5.837 -7.096 13.909 1.00 58.25 70 LYS A CA 1
ATOM 560 C C . LYS A 1 70 ? -6.622 -5.909 14.399 1.00 58.25 70 LYS A C 1
ATOM 562 O O . LYS A 1 70 ? -6.573 -4.845 13.785 1.00 58.25 70 LYS A O 1
ATOM 567 N N . LEU A 1 71 ? -7.448 -6.181 15.406 1.00 58.94 71 LEU A N 1
ATOM 568 C CA . LEU A 1 71 ? -7.816 -5.240 16.424 1.00 58.94 71 LEU A CA 1
ATOM 569 C C . LEU A 1 71 ? -6.488 -4.560 16.709 1.00 58.94 71 LEU A C 1
ATOM 571 O O . LEU A 1 71 ? -5.623 -5.086 17.409 1.00 58.94 71 LEU A O 1
ATOM 575 N N . GLN A 1 72 ? -6.250 -3.447 16.016 1.00 59.62 72 GLN A N 1
ATOM 576 C CA . GLN A 1 72 ? -5.422 -2.423 16.579 1.00 59.62 72 GLN A CA 1
ATOM 577 C C . GLN A 1 72 ? -6.085 -2.274 17.928 1.00 59.62 72 GLN A C 1
ATOM 579 O O . GLN A 1 72 ? -7.292 -2.030 17.986 1.00 59.62 72 GLN A O 1
ATOM 584 N N . ASN A 1 73 ? -5.367 -2.653 18.981 1.00 62.84 73 ASN A N 1
ATOM 585 C CA . ASN A 1 73 ? -5.782 -2.317 20.317 1.00 62.84 73 ASN A CA 1
ATOM 586 C C . ASN A 1 73 ? -5.856 -0.797 20.273 1.00 62.84 73 ASN A C 1
ATOM 588 O O . ASN A 1 73 ? -4.845 -0.119 20.445 1.00 62.84 73 ASN A O 1
ATOM 592 N N . GLU A 1 74 ? -7.025 -0.280 19.889 1.00 65.81 74 GLU A N 1
ATOM 593 C CA . GLU A 1 74 ? -7.403 1.096 20.071 1.00 65.81 74 GLU A CA 1
ATOM 594 C C . GLU A 1 74 ? -7.042 1.323 21.521 1.00 65.81 74 GLU A C 1
ATOM 596 O O . GLU A 1 74 ? -7.475 0.563 22.397 1.00 65.81 74 GLU A O 1
ATOM 601 N N . ILE A 1 75 ? -6.115 2.246 21.751 1.00 65.94 75 ILE A N 1
ATOM 602 C CA . ILE A 1 75 ? -5.699 2.599 23.094 1.00 65.94 75 ILE A CA 1
ATOM 603 C C . ILE A 1 75 ? -6.946 3.226 23.710 1.00 65.94 75 ILE A C 1
ATOM 605 O O . ILE A 1 75 ? -7.204 4.417 23.559 1.00 65.94 75 ILE A O 1
ATOM 609 N N . LYS A 1 76 ? -7.796 2.380 24.296 1.00 66.88 76 LYS A N 1
ATOM 610 C CA . LYS A 1 76 ? -8.997 2.801 24.994 1.00 66.88 76 LYS A CA 1
ATOM 611 C C . LYS A 1 76 ? -8.500 3.634 26.157 1.00 66.88 76 LYS A C 1
ATOM 613 O O . LYS A 1 76 ? -7.630 3.184 26.902 1.00 66.88 76 LYS A O 1
ATOM 618 N N . ASP A 1 77 ? -9.028 4.848 26.274 1.00 68.50 77 ASP A N 1
ATOM 619 C CA . ASP A 1 77 ? -8.715 5.727 27.392 1.00 68.50 77 ASP A CA 1
ATOM 620 C C . ASP A 1 77 ? -8.894 4.922 28.695 1.00 68.50 77 ASP A C 1
ATOM 622 O O . ASP A 1 77 ? -9.969 4.343 28.903 1.00 68.50 77 ASP A O 1
ATOM 626 N N . PRO A 1 78 ? -7.878 4.836 29.573 1.00 70.31 78 PRO A N 1
ATOM 627 C CA . PRO A 1 78 ? -7.990 4.108 30.838 1.00 70.31 78 PRO A CA 1
ATOM 628 C C . PRO A 1 78 ? -9.188 4.572 31.689 1.00 70.31 78 PRO A C 1
ATOM 630 O O . PRO A 1 78 ? -9.687 3.826 32.535 1.00 70.31 78 PRO A O 1
ATOM 633 N N . LYS A 1 79 ? -9.715 5.777 31.440 1.00 69.06 79 LYS A N 1
ATOM 634 C CA . LYS A 1 79 ? -10.902 6.338 32.093 1.00 69.06 79 LYS A CA 1
ATOM 635 C C . LYS A 1 79 ? -12.226 5.732 31.606 1.00 69.06 79 LYS A C 1
ATOM 637 O O . LYS A 1 79 ? -13.196 5.732 32.365 1.00 69.06 79 LYS A O 1
ATOM 642 N N . ILE A 1 80 ? -12.273 5.154 30.401 1.00 65.31 80 ILE A N 1
ATOM 643 C CA . ILE A 1 80 ? -13.475 4.521 29.817 1.00 65.31 80 ILE A CA 1
ATOM 644 C C . ILE A 1 80 ? -13.860 3.222 30.554 1.00 65.31 80 ILE A C 1
ATOM 646 O O . ILE A 1 80 ? -15.038 2.877 30.591 1.00 65.31 80 ILE A O 1
ATOM 650 N N . GLY A 1 81 ? -12.913 2.547 31.220 1.00 59.06 81 GLY A N 1
ATOM 651 C CA . GLY A 1 81 ? -13.163 1.347 32.039 1.00 59.06 81 GLY A CA 1
ATOM 652 C C . GLY A 1 81 ? -13.199 1.574 33.559 1.00 59.06 81 GLY A C 1
ATOM 653 O O . GLY A 1 81 ? -13.529 0.656 34.302 1.00 59.06 81 GLY A O 1
ATOM 654 N N . SER A 1 82 ? -12.876 2.779 34.041 1.00 63.59 82 SER A N 1
ATOM 655 C CA . SER A 1 82 ? -12.718 3.074 35.480 1.00 63.59 82 SER A CA 1
ATOM 656 C C . SER A 1 82 ? -14.021 3.495 36.188 1.00 63.59 82 SER A C 1
ATOM 658 O O . SER A 1 82 ? -14.042 3.777 37.385 1.00 63.59 82 SER A O 1
ATOM 660 N N . LYS A 1 83 ? -15.163 3.510 35.490 1.00 68.69 83 LYS A N 1
ATOM 661 C CA . LYS A 1 83 ? -16.469 3.780 36.116 1.00 68.69 83 LYS A CA 1
ATOM 662 C C . LYS A 1 83 ? -17.005 2.515 36.797 1.00 68.69 83 LYS A C 1
ATOM 664 O O . LYS A 1 83 ? -17.933 1.883 36.293 1.00 68.69 83 LYS A O 1
ATOM 669 N N . LYS A 1 84 ? -16.437 2.133 37.949 1.00 70.06 84 LYS A N 1
ATOM 670 C CA . LYS A 1 84 ? -17.109 1.193 38.865 1.00 70.06 84 LYS A CA 1
ATOM 671 C C . LYS A 1 84 ? -18.465 1.806 39.224 1.00 70.06 84 LYS A C 1
ATOM 673 O O . LYS A 1 84 ? -18.513 2.911 39.758 1.00 70.06 84 LYS A O 1
ATOM 678 N N . LYS A 1 85 ? -19.562 1.136 38.857 1.00 70.19 85 LYS A N 1
ATOM 679 C CA . LYS A 1 85 ? -20.916 1.629 39.136 1.00 70.19 85 LYS A CA 1
ATOM 680 C C . LYS A 1 85 ? -21.091 1.744 40.648 1.00 70.19 85 LYS A C 1
ATOM 682 O O . LYS A 1 85 ? -20.967 0.748 41.354 1.00 70.19 85 LYS A O 1
ATOM 687 N N . ILE A 1 86 ? -21.365 2.953 41.120 1.00 67.50 86 ILE A N 1
ATOM 688 C CA . ILE A 1 86 ? -21.750 3.195 42.507 1.00 67.50 86 ILE A CA 1
ATOM 689 C C . ILE A 1 86 ? -23.243 2.855 42.591 1.00 67.50 86 ILE A C 1
ATOM 691 O O . ILE A 1 86 ? -24.021 3.424 41.820 1.00 67.50 86 ILE A O 1
ATOM 695 N N . PRO A 1 87 ? -23.662 1.904 43.438 1.00 76.38 87 PRO A N 1
ATOM 696 C CA . PRO A 1 87 ? -25.077 1.631 43.628 1.00 76.38 87 PRO A CA 1
ATOM 697 C C . PRO A 1 87 ? -25.747 2.876 44.219 1.00 76.38 87 PRO A C 1
ATOM 699 O O . PRO A 1 87 ? -25.339 3.382 45.258 1.00 76.38 87 PRO A O 1
ATOM 702 N N . LEU A 1 88 ? -26.768 3.380 43.524 1.00 71.19 88 LEU A N 1
ATOM 703 C CA . LEU A 1 88 ? -27.503 4.594 43.901 1.00 71.19 88 LEU A CA 1
ATOM 704 C C . LEU A 1 88 ? -28.541 4.358 45.009 1.00 71.19 88 LEU A C 1
ATOM 706 O O . LEU A 1 88 ? -29.226 5.293 45.409 1.00 71.19 88 LEU A O 1
ATOM 710 N N . VAL A 1 89 ? -28.663 3.127 45.512 1.00 65.00 89 VAL A N 1
ATOM 711 C CA . VAL A 1 89 ? -29.608 2.776 46.572 1.00 65.00 89 VAL A CA 1
ATOM 712 C C . VAL A 1 89 ? -28.838 2.143 47.723 1.00 65.00 89 VAL A C 1
ATOM 714 O O . VAL A 1 89 ? -28.271 1.060 47.588 1.00 65.00 89 VAL A O 1
ATOM 717 N N . VAL A 1 90 ? -28.816 2.826 48.866 1.00 62.62 90 VAL A N 1
ATOM 718 C CA . VAL A 1 90 ? -28.354 2.254 50.133 1.00 62.62 90 VAL A CA 1
ATOM 719 C C . VAL A 1 90 ? -29.526 1.469 50.724 1.00 62.62 90 VAL A C 1
ATOM 721 O O . VAL A 1 90 ? -30.266 1.967 51.564 1.00 62.62 90 VAL A O 1
ATOM 724 N N . GLU A 1 91 ? -29.724 0.228 50.275 1.00 60.91 91 GLU A N 1
ATOM 725 C CA . GLU A 1 91 ? -30.738 -0.687 50.836 1.00 60.91 91 GLU A CA 1
ATOM 726 C C . GLU A 1 91 ? -30.362 -1.245 52.227 1.00 60.91 91 GLU A C 1
ATOM 728 O O . GLU A 1 91 ? -30.952 -2.221 52.684 1.00 60.91 91 GLU A O 1
ATOM 733 N N . PHE A 1 92 ? -29.387 -0.655 52.922 1.00 55.94 92 PHE A N 1
ATOM 734 C CA . PHE A 1 92 ? -28.911 -1.167 54.213 1.00 55.94 92 PHE A CA 1
ATOM 735 C C . PHE A 1 92 ? -29.610 -0.570 55.429 1.00 55.94 92 PHE A C 1
ATOM 737 O O . PHE A 1 92 ? -29.326 -0.993 56.543 1.00 55.94 92 PHE A O 1
ATOM 744 N N . VAL A 1 93 ? -30.531 0.382 55.255 1.00 55.28 93 VAL A N 1
ATOM 745 C CA . VAL A 1 93 ? -31.192 0.980 56.425 1.00 55.28 93 VAL A CA 1
ATOM 746 C C . VAL A 1 93 ? -32.411 0.167 56.881 1.00 55.28 93 VAL A C 1
ATOM 748 O O . VAL A 1 93 ? -32.699 0.163 58.068 1.00 55.28 93 VAL A O 1
ATOM 751 N N . ASN A 1 94 ? -33.076 -0.600 56.000 1.00 54.19 94 ASN A N 1
ATOM 752 C CA . ASN A 1 94 ? -34.382 -1.20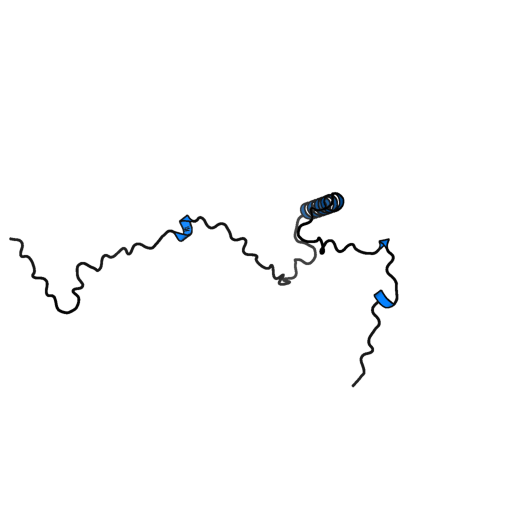8 56.324 1.00 54.19 94 ASN A CA 1
ATOM 753 C C . ASN A 1 94 ? -34.552 -2.698 55.955 1.00 54.19 94 ASN A C 1
ATOM 755 O O . ASN A 1 94 ? -35.681 -3.168 55.815 1.00 54.19 94 ASN A O 1
ATOM 759 N N . LYS A 1 95 ? -33.472 -3.472 55.808 1.00 58.03 95 LYS A N 1
ATOM 760 C CA . LYS A 1 95 ? -33.566 -4.943 55.751 1.00 58.03 95 LYS A CA 1
ATOM 761 C C . LYS A 1 95 ? -32.916 -5.532 57.004 1.00 58.03 95 LYS A C 1
ATOM 763 O O . LYS A 1 95 ? -31.712 -5.771 56.983 1.00 58.03 95 LYS A O 1
ATOM 768 N N . PRO A 1 96 ? -33.665 -5.754 58.099 1.00 55.34 96 PRO A N 1
ATOM 769 C CA . PRO A 1 96 ? -33.152 -6.572 59.184 1.00 55.34 96 PRO A CA 1
ATOM 770 C C . PRO A 1 96 ? -32.972 -7.999 58.659 1.00 55.34 96 PRO A C 1
ATOM 772 O O . PRO A 1 96 ? -33.909 -8.604 58.129 1.00 55.34 96 PRO A O 1
ATOM 775 N N . GLU A 1 97 ? -31.764 -8.546 58.791 1.00 63.06 97 GLU A N 1
ATOM 776 C CA . GLU A 1 97 ? -31.596 -9.990 58.688 1.00 63.06 97 GLU A CA 1
ATOM 777 C C . GLU A 1 97 ? -32.473 -10.658 59.755 1.00 63.06 97 GLU A C 1
ATOM 779 O O . GLU A 1 97 ? -32.678 -10.127 60.851 1.00 63.06 97 GLU A O 1
ATOM 784 N N . LYS A 1 98 ? -33.082 -11.783 59.369 1.00 57.03 98 LYS A N 1
ATOM 785 C CA . LYS A 1 98 ? -34.176 -12.444 60.089 1.00 57.03 98 LYS A CA 1
ATOM 786 C C . LYS A 1 98 ? -33.919 -12.496 61.602 1.00 57.03 98 LYS A C 1
ATOM 788 O O . LYS A 1 98 ? -33.031 -13.210 62.050 1.00 57.03 98 LYS A O 1
ATOM 793 N N . GLY A 1 99 ? -34.756 -11.793 62.370 1.00 60.75 99 GLY A N 1
ATOM 794 C CA . GLY A 1 99 ? -34.846 -11.939 63.828 1.00 60.75 99 GLY A CA 1
ATOM 795 C C . GLY A 1 99 ? -34.664 -10.670 64.662 1.00 60.75 99 GLY A C 1
ATOM 796 O O . GLY A 1 99 ? -34.863 -10.742 65.869 1.00 60.75 99 GLY A O 1
ATOM 797 N N . GLN A 1 100 ? -34.336 -9.516 64.075 1.00 63.38 100 GLN A N 1
ATOM 798 C CA . GLN A 1 100 ? -34.176 -8.275 64.847 1.00 63.38 100 GLN A CA 1
ATOM 799 C C . GLN A 1 100 ? -35.296 -7.270 64.553 1.00 63.38 100 GLN A C 1
ATOM 801 O O . GLN A 1 100 ? -35.429 -6.766 63.439 1.00 63.38 100 GLN A O 1
ATOM 806 N N . VAL A 1 101 ? -36.112 -6.986 65.572 1.00 63.16 101 VAL A N 1
ATOM 807 C CA . VAL A 1 101 ? -37.131 -5.929 65.550 1.00 63.16 101 VAL A CA 1
ATOM 808 C C . VAL A 1 101 ? -36.488 -4.647 66.071 1.00 63.16 101 VAL A C 1
ATOM 810 O O . VAL A 1 101 ? -36.047 -4.599 67.217 1.00 63.16 101 VAL A O 1
ATOM 813 N N . ILE A 1 102 ? -36.426 -3.612 65.233 1.00 63.38 102 ILE A N 1
ATOM 814 C CA . ILE A 1 102 ? -35.927 -2.291 65.629 1.00 63.38 102 ILE A CA 1
ATOM 815 C C . ILE A 1 102 ? -37.074 -1.552 66.339 1.00 63.38 102 ILE A C 1
ATOM 817 O O . ILE A 1 102 ? -38.137 -1.382 65.734 1.00 63.38 102 ILE A O 1
ATOM 821 N N . PRO A 1 103 ? -36.915 -1.118 67.602 1.00 71.38 103 PRO A N 1
ATOM 822 C CA . PRO A 1 103 ? -37.949 -0.352 68.283 1.00 71.38 103 PRO A CA 1
ATOM 823 C C . PRO A 1 103 ? -38.057 1.055 67.684 1.00 71.38 103 PRO A C 1
ATOM 825 O O . PRO A 1 103 ? -37.061 1.749 67.481 1.00 71.38 103 PRO A O 1
ATOM 828 N N . VAL A 1 104 ? -39.292 1.478 67.412 1.00 67.56 104 VAL A N 1
ATOM 829 C CA . VAL A 1 104 ? -39.598 2.811 66.884 1.00 67.56 104 VAL A CA 1
ATOM 830 C C . VAL A 1 104 ? -39.372 3.850 67.980 1.00 67.56 104 VAL A C 1
ATOM 832 O O . VAL A 1 104 ? -40.015 3.808 69.030 1.00 67.56 104 VAL A O 1
ATOM 835 N N . ILE A 1 105 ? -38.473 4.800 67.730 1.00 65.44 105 ILE A N 1
ATOM 836 C CA . ILE A 1 105 ? -38.254 5.952 68.607 1.00 65.44 105 ILE A CA 1
ATOM 837 C C . ILE A 1 1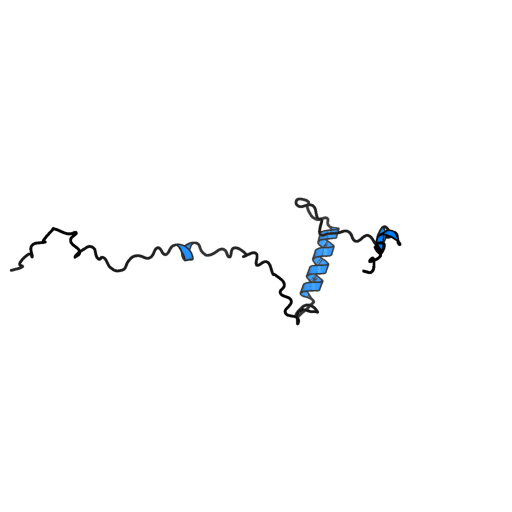05 ? -39.450 6.897 68.435 1.00 65.44 105 ILE A C 1
ATOM 839 O O . ILE A 1 105 ? -39.658 7.454 67.359 1.00 65.44 105 ILE A O 1
ATOM 843 N N . LYS A 1 106 ? -40.256 7.062 69.491 1.00 57.47 106 LYS A N 1
ATOM 844 C CA . LYS A 1 106 ? -41.309 8.085 69.552 1.00 57.47 106 LYS A CA 1
ATOM 845 C C . LYS A 1 106 ? -40.660 9.441 69.811 1.00 57.47 106 LYS A C 1
ATOM 847 O O . LYS A 1 106 ? -40.129 9.670 70.894 1.00 57.47 106 LYS A O 1
ATOM 852 N N . THR A 1 107 ? -40.714 10.324 68.826 1.00 56.47 107 THR A N 1
ATOM 853 C CA . THR A 1 107 ? -40.441 11.751 69.006 1.00 56.47 107 THR A CA 1
ATOM 854 C C . THR A 1 107 ? -41.679 12.406 69.616 1.00 56.47 107 THR A C 1
ATOM 856 O O . THR A 1 107 ? -42.757 12.328 69.021 1.00 56.47 107 THR A O 1
ATOM 859 N N . GLY A 1 108 ? -41.525 12.963 70.818 1.00 50.41 108 GLY A N 1
ATOM 860 C CA . GLY A 1 108 ? -42.478 13.897 71.425 1.00 50.41 108 GLY A CA 1
ATOM 861 C C . GLY A 1 108 ? -42.240 15.327 70.966 1.00 50.41 108 GLY A C 1
ATOM 862 O O . GLY A 1 108 ? -41.177 15.571 70.349 1.00 50.41 108 GLY A O 1
#

InterPro domains:
  IPR007336 Der GTPase-activating protein YihI [PF04220] (28-104)

Foldseek 3Di:
DDDDDDDDDPCVVDPDDPVNPDPPPVPPPPPDDDDPVVVVVVVVVVVVVVPDDDDDPPPVDPPPPPPVPPVPVPVPDPVVPPCPDDPPDPPPPPDDDPDDDDDDDDDD

Secondary structure (DSSP, 8-state):
------PPPHHHHSPPPGGG----GGG--TTPPPPHHHHHHHHHHHHHHHH--SPPTTTTS----------------TTTS--PPPPS--TTSS---TT-PPPP----

Sequence (108 aa):
MARKKKTRRITDIMPIRKADKKIDITKARSGKKLTRYELDAKAREDKKKRKHKGLASGSRHSAVEEKANKLQNEIKDPKIGSKKKIPLVVEFVNKPEKGQVIPVIKTG

Organism: Haemophilus influenzae (NCBI:txid727)